Protein AF-A0A0F9DGF7-F1 (afdb_monomer_lite)

Secondary structure (DSSP, 8-state):
--S---HHHHHHHHHHH-SSSEEE---SS-EE-TTHHHHHHHHHHHTTT-TTEEEEEPEEEEEPTT--PPTT-GGGEE-S--S-EEEEHHHHHHH-SS-GGGGGS-HHHHHHHHHTT-TTT-EEEEESTT---EEEEE-TT-TTGGGGGGHHHHHHHHHHHHHH------S----

pLDDT: mean 92.06, std 10.11, range [44.84, 98.69]

Radius of gyration: 16.24 Å; chains: 1; bounding box: 55×32×40 Å

Structure (mmCIF, N/CA/C/O backbone):
data_AF-A0A0F9DGF7-F1
#
_entry.id   AF-A0A0F9DGF7-F1
#
loop_
_atom_site.group_PDB
_atom_site.id
_atom_site.type_symbol
_atom_site.label_atom_id
_atom_site.label_alt_id
_atom_site.label_comp_id
_atom_site.label_asym_id
_atom_site.label_entity_id
_atom_site.label_seq_id
_atom_site.pdbx_PDB_ins_code
_atom_site.Cartn_x
_atom_site.Cartn_y
_atom_site.Cartn_z
_atom_site.occupancy
_atom_site.B_iso_or_equiv
_atom_site.auth_seq_id
_atom_site.auth_comp_id
_atom_site.auth_asym_id
_atom_site.auth_atom_id
_atom_site.pdbx_PDB_model_num
ATOM 1 N N . SER A 1 1 ? -10.305 -13.545 -15.096 1.00 45.50 1 SER A N 1
ATOM 2 C CA . SER A 1 1 ? -10.488 -12.191 -14.482 1.00 45.50 1 SER A CA 1
ATOM 3 C C . SER A 1 1 ? -11.905 -11.524 -14.609 1.00 45.50 1 SER A C 1
ATOM 5 O O . SER A 1 1 ? -11.711 -11.715 -15.807 1.00 45.50 1 SER A O 1
ATOM 7 N N . PRO A 1 2 ? -13.082 -10.921 -14.972 1.00 44.84 2 PRO A N 1
ATOM 8 C CA . PRO A 1 2 ? -13.603 -10.206 -16.186 1.00 44.84 2 PRO A CA 1
ATOM 9 C C . PRO A 1 2 ? -13.143 -8.735 -16.314 1.00 44.84 2 PRO A C 1
ATOM 11 O O . PRO A 1 2 ? -13.609 -7.868 -15.589 1.00 44.84 2 PRO A O 1
ATOM 14 N N . TRP A 1 3 ? -12.271 -8.336 -17.245 1.00 66.62 3 TRP A N 1
ATOM 15 C CA . TRP A 1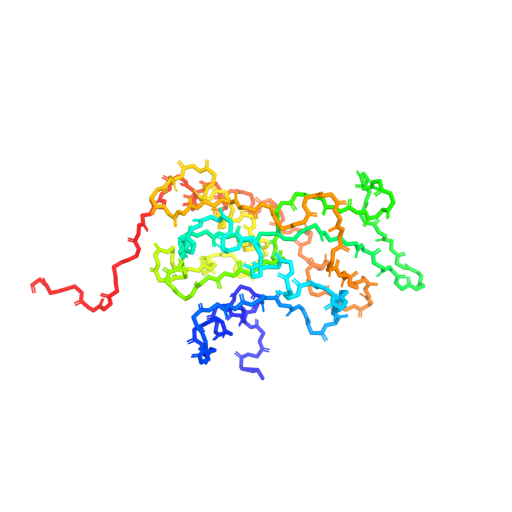 3 ? -11.106 -9.078 -17.759 1.00 66.62 3 TRP A CA 1
ATOM 16 C C . TRP A 1 3 ? -9.780 -8.368 -17.390 1.00 66.62 3 TRP A C 1
ATOM 18 O O . TRP A 1 3 ? -8.762 -9.039 -17.239 1.00 66.62 3 TRP A O 1
ATOM 28 N N . ARG A 1 4 ? -9.795 -7.040 -17.152 1.00 77.88 4 ARG A N 1
ATOM 29 C CA . ARG A 1 4 ? -8.642 -6.217 -16.715 1.00 77.88 4 ARG A CA 1
ATOM 30 C C . ARG A 1 4 ? -9.103 -4.990 -15.898 1.00 77.88 4 ARG A C 1
ATOM 32 O O . ARG A 1 4 ? -8.964 -3.860 -16.345 1.00 77.88 4 ARG A O 1
ATOM 39 N N . LEU A 1 5 ? -9.681 -5.213 -14.711 1.00 82.62 5 LEU A N 1
ATOM 40 C CA . LEU A 1 5 ? -10.266 -4.157 -13.849 1.00 82.62 5 LEU A CA 1
ATOM 41 C C . LEU A 1 5 ? -9.239 -3.178 -13.226 1.00 82.62 5 LEU A C 1
ATOM 43 O O . LEU A 1 5 ? -9.624 -2.198 -12.590 1.00 82.62 5 LEU A O 1
ATOM 47 N N . GLY A 1 6 ? -7.941 -3.435 -13.410 1.00 87.06 6 GLY A N 1
ATOM 48 C CA . GLY A 1 6 ? -6.851 -2.678 -12.797 1.00 87.06 6 GLY A CA 1
ATOM 49 C C . GLY A 1 6 ? -6.493 -3.166 -11.390 1.00 87.06 6 GLY A C 1
ATOM 50 O O . GLY A 1 6 ? -7.281 -3.832 -10.717 1.00 87.06 6 GLY A O 1
ATOM 51 N N . VAL A 1 7 ? -5.279 -2.823 -10.956 1.00 89.06 7 VAL A N 1
ATOM 52 C CA . VAL A 1 7 ? -4.702 -3.231 -9.663 1.00 89.06 7 VAL A CA 1
ATOM 53 C C . VAL A 1 7 ? -5.539 -2.755 -8.463 1.00 89.06 7 VAL A C 1
ATOM 55 O O . VAL A 1 7 ? -5.771 -3.529 -7.538 1.00 89.06 7 VAL A O 1
ATOM 58 N N . ALA A 1 8 ? -6.112 -1.548 -8.539 1.00 92.50 8 ALA A N 1
ATOM 59 C CA . ALA A 1 8 ? -7.007 -0.982 -7.524 1.00 92.50 8 ALA A CA 1
ATOM 60 C C . ALA A 1 8 ? -8.197 -1.908 -7.195 1.00 92.50 8 ALA A C 1
ATOM 62 O O . ALA A 1 8 ? -8.438 -2.265 -6.043 1.00 92.50 8 ALA A O 1
ATOM 63 N N . ALA A 1 9 ? -8.919 -2.347 -8.231 1.00 92.88 9 ALA A N 1
ATOM 64 C CA . ALA A 1 9 ? -10.076 -3.221 -8.084 1.00 92.88 9 ALA A CA 1
ATOM 65 C C . ALA A 1 9 ? -9.682 -4.641 -7.648 1.00 92.88 9 ALA A C 1
ATOM 67 O O . ALA A 1 9 ? -10.424 -5.271 -6.894 1.00 92.88 9 ALA A O 1
ATOM 68 N N . ALA A 1 10 ? -8.521 -5.136 -8.095 1.00 92.38 10 ALA A N 1
ATOM 69 C CA . ALA A 1 10 ? -8.007 -6.445 -7.701 1.00 92.38 10 ALA A CA 1
ATOM 70 C C . ALA A 1 10 ? -7.720 -6.509 -6.191 1.00 92.38 10 ALA A C 1
ATOM 72 O O . ALA A 1 10 ? -8.243 -7.399 -5.520 1.00 92.38 10 ALA A O 1
ATOM 73 N N . PHE A 1 11 ? -6.985 -5.535 -5.641 1.00 95.06 11 PHE A N 1
ATOM 74 C CA . PHE A 1 11 ? -6.725 -5.470 -4.199 1.00 95.06 11 PHE A CA 1
ATOM 75 C C . PHE A 1 11 ? -7.991 -5.191 -3.382 1.00 95.06 11 PHE A C 1
ATOM 77 O O . PHE A 1 11 ? -8.205 -5.860 -2.374 1.00 95.06 11 PHE A O 1
ATOM 84 N N . ASN A 1 12 ? -8.889 -4.306 -3.8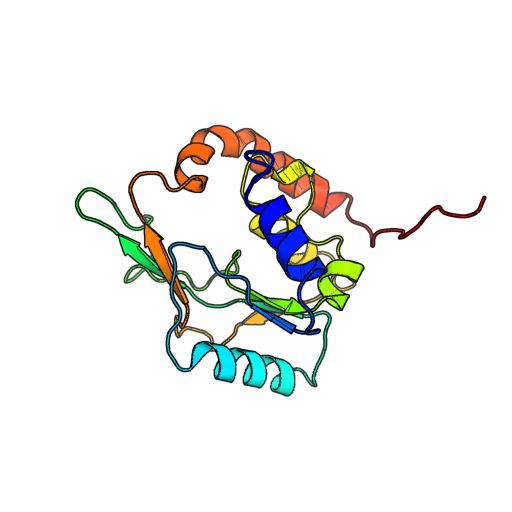36 1.00 96.56 12 ASN A N 1
ATOM 85 C CA . ASN A 1 12 ? -10.174 -4.092 -3.156 1.00 96.56 12 ASN A CA 1
ATOM 86 C C . ASN A 1 12 ? -11.007 -5.378 -3.050 1.00 96.56 12 ASN A C 1
ATOM 88 O O . ASN A 1 12 ? -11.583 -5.645 -1.997 1.00 96.56 12 ASN A O 1
ATOM 92 N N . CYS A 1 13 ? -11.049 -6.195 -4.109 1.00 95.25 13 CYS A N 1
ATOM 93 C CA . CYS A 1 13 ? -11.697 -7.505 -4.047 1.00 95.25 13 CYS A CA 1
ATOM 94 C C . CYS A 1 13 ? -10.942 -8.465 -3.116 1.00 95.25 13 CYS A C 1
ATOM 96 O O . CYS A 1 13 ? -11.584 -9.155 -2.332 1.00 95.25 13 CYS A O 1
ATOM 98 N N . GLY A 1 14 ? -9.606 -8.491 -3.163 1.00 95.50 14 GLY A N 1
ATOM 99 C CA . GLY A 1 14 ? -8.776 -9.332 -2.295 1.00 95.50 14 GLY A CA 1
ATOM 100 C C . GLY A 1 14 ? -9.004 -9.065 -0.805 1.00 95.50 14 GLY A C 1
ATOM 101 O O . GLY A 1 14 ? -9.360 -9.983 -0.070 1.00 95.50 14 GLY A O 1
ATOM 102 N N . VAL A 1 15 ? -8.892 -7.806 -0.368 1.00 97.31 15 VAL A N 1
ATOM 103 C CA . VAL A 1 15 ? -9.103 -7.409 1.037 1.00 97.31 15 VAL A CA 1
ATOM 104 C C . VAL A 1 15 ? -10.553 -7.651 1.476 1.00 97.31 15 VAL A C 1
ATOM 106 O O . VAL A 1 15 ? -10.792 -8.123 2.585 1.00 97.31 15 VAL A O 1
ATOM 109 N N . ALA A 1 16 ? -11.541 -7.402 0.609 1.00 94.81 16 ALA A N 1
ATOM 110 C CA . ALA A 1 16 ? -12.944 -7.670 0.931 1.00 94.81 16 ALA A CA 1
ATOM 111 C C . ALA A 1 16 ? -13.250 -9.173 1.099 1.00 94.81 16 ALA A C 1
ATOM 113 O O . ALA A 1 16 ? -14.013 -9.542 1.997 1.00 94.81 16 ALA A O 1
ATOM 114 N N . LEU A 1 17 ? -12.657 -10.028 0.257 1.00 96.25 17 LEU A N 1
ATOM 115 C CA . LEU A 1 17 ? -12.901 -11.476 0.216 1.00 96.25 17 LEU A CA 1
ATOM 116 C C . LEU A 1 17 ? -12.032 -12.296 1.183 1.00 96.25 17 LEU A C 1
ATOM 118 O O . LEU A 1 17 ? -12.372 -13.446 1.434 1.00 96.25 17 LEU A O 1
ATOM 122 N N . ALA A 1 18 ? -10.944 -11.745 1.727 1.00 97.50 18 ALA A N 1
ATOM 123 C CA . ALA A 1 18 ? -10.100 -12.443 2.699 1.00 97.50 18 ALA A CA 1
ATOM 1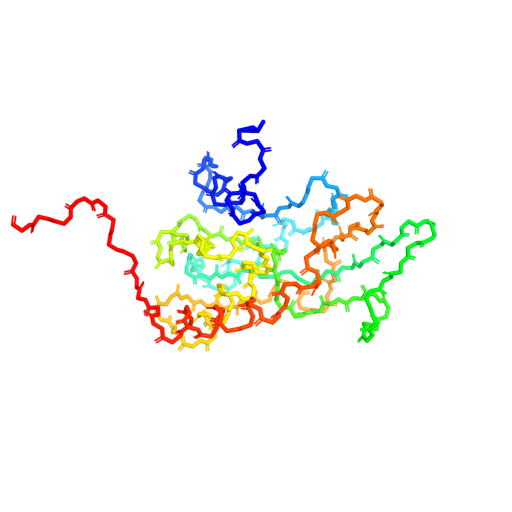24 C C . ALA A 1 18 ? -10.869 -12.792 3.988 1.00 97.50 18 ALA A C 1
ATOM 126 O O . ALA A 1 18 ? -11.600 -11.955 4.518 1.00 97.50 18 ALA A O 1
ATOM 127 N N . ASP A 1 19 ? -10.680 -13.998 4.531 1.00 97.06 19 ASP A N 1
ATOM 128 C CA . ASP A 1 19 ? -11.385 -14.451 5.745 1.00 97.06 19 ASP A CA 1
ATOM 129 C C . ASP A 1 19 ? -10.877 -13.794 7.044 1.00 97.06 19 ASP A C 1
ATOM 131 O O . ASP A 1 19 ? -11.575 -13.805 8.056 1.00 97.06 19 ASP A O 1
ATOM 135 N N . GLN A 1 20 ? -9.662 -13.237 7.030 1.00 97.38 20 GLN A N 1
ATOM 136 C CA . GLN A 1 20 ? -8.997 -12.647 8.198 1.00 97.38 20 GLN A CA 1
ATOM 137 C C . GLN A 1 20 ? -9.137 -11.119 8.220 1.00 97.38 20 GLN A C 1
ATOM 139 O O . GLN A 1 20 ? -9.198 -10.484 7.170 1.00 97.38 20 GLN A O 1
ATOM 144 N N . GLU A 1 21 ? -9.156 -10.520 9.415 1.00 97.19 21 GLU A N 1
ATOM 145 C CA . GLU A 1 21 ? -9.273 -9.060 9.572 1.00 97.19 21 GLU A CA 1
ATOM 146 C C . GLU A 1 21 ? -8.028 -8.310 9.077 1.00 97.19 21 GLU A C 1
ATOM 148 O O . GLU A 1 21 ? -8.165 -7.215 8.541 1.00 97.19 21 GLU A O 1
ATOM 153 N N . LEU A 1 22 ? -6.833 -8.894 9.227 1.00 98.38 22 LEU A N 1
ATOM 154 C CA . LEU A 1 22 ? -5.574 -8.352 8.709 1.00 98.38 22 LEU A CA 1
ATOM 155 C C . LEU A 1 22 ? -5.209 -9.024 7.382 1.00 98.38 22 LEU A C 1
ATOM 157 O O . LEU A 1 22 ? -5.229 -10.250 7.270 1.00 98.38 22 LEU A O 1
ATOM 161 N N . VAL A 1 23 ? -4.850 -8.212 6.387 1.00 98.44 23 VAL A N 1
ATOM 162 C CA . VAL A 1 23 ? -4.537 -8.649 5.023 1.00 98.44 23 VAL A CA 1
ATOM 163 C C . VAL A 1 23 ? -3.263 -7.952 4.549 1.00 98.44 23 VAL A C 1
ATOM 165 O O . VAL A 1 23 ? -3.223 -6.726 4.475 1.00 98.44 23 VAL A O 1
ATOM 168 N N . LEU A 1 24 ? -2.228 -8.718 4.199 1.00 98.44 24 LEU A N 1
ATOM 169 C CA . LEU A 1 24 ? -1.061 -8.200 3.478 1.00 98.44 24 LEU A CA 1
ATOM 170 C C . LEU A 1 24 ? -1.344 -8.222 1.972 1.00 98.44 24 LEU A C 1
ATOM 172 O O . LEU A 1 24 ? -1.671 -9.268 1.410 1.00 98.44 24 LEU A O 1
ATOM 176 N N . MET A 1 25 ? -1.225 -7.067 1.320 1.00 97.81 25 MET A N 1
ATOM 177 C CA . MET A 1 25 ? -1.313 -6.955 -0.136 1.00 97.81 25 MET A CA 1
ATOM 178 C C . MET A 1 25 ? 0.025 -7.350 -0.771 1.00 97.81 25 MET A C 1
ATOM 180 O O . MET A 1 25 ? 1.064 -6.803 -0.406 1.00 97.81 25 MET A O 1
ATOM 184 N N . VAL A 1 26 ? -0.006 -8.290 -1.723 1.00 96.94 26 VAL A N 1
ATOM 185 C CA . VAL A 1 26 ? 1.176 -8.781 -2.455 1.00 96.94 26 VAL A CA 1
ATOM 186 C C . VAL A 1 26 ? 0.864 -8.866 -3.953 1.00 96.94 26 VAL A C 1
ATOM 188 O O . VAL A 1 26 ? -0.233 -9.283 -4.338 1.00 96.94 26 VAL A O 1
ATOM 191 N N . GLY A 1 27 ? 1.813 -8.459 -4.798 1.00 93.94 27 GLY A N 1
ATOM 192 C CA . GLY A 1 27 ? 1.784 -8.659 -6.248 1.00 93.94 27 GLY A CA 1
ATOM 193 C C . GLY A 1 27 ? 1.891 -10.141 -6.625 1.00 93.94 27 GLY A C 1
ATOM 194 O O . GLY A 1 27 ? 2.398 -10.956 -5.860 1.00 93.94 27 GLY A O 1
ATOM 195 N N . ALA A 1 28 ? 1.404 -10.515 -7.810 1.00 93.12 28 ALA A N 1
ATOM 196 C CA . ALA A 1 28 ? 1.428 -11.916 -8.261 1.00 93.12 28 ALA A CA 1
ATOM 197 C C . ALA A 1 28 ? 2.820 -12.375 -8.749 1.00 93.12 28 ALA A C 1
ATOM 199 O O . ALA A 1 28 ? 3.043 -13.561 -8.987 1.00 93.12 28 ALA A O 1
ATOM 200 N N . ASP A 1 29 ? 3.719 -11.412 -8.932 1.00 93.38 29 ASP A N 1
ATOM 201 C CA . ASP A 1 29 ? 5.072 -11.496 -9.473 1.00 93.38 29 ASP A CA 1
ATOM 202 C C . ASP A 1 29 ? 6.165 -11.137 -8.441 1.00 93.38 29 ASP A C 1
ATOM 204 O O . ASP A 1 29 ? 7.350 -11.342 -8.716 1.00 93.38 29 ASP A O 1
ATOM 208 N N . ASP A 1 30 ? 5.753 -10.672 -7.257 1.00 95.75 30 ASP A N 1
ATOM 209 C CA . ASP A 1 30 ? 6.581 -10.222 -6.130 1.00 95.75 30 ASP A CA 1
ATOM 210 C C . ASP A 1 30 ? 6.851 -11.344 -5.104 1.00 95.75 30 ASP A C 1
ATOM 212 O O . ASP A 1 30 ? 6.247 -12.419 -5.154 1.00 95.75 30 ASP A O 1
ATOM 216 N N . TRP A 1 31 ? 7.736 -11.095 -4.130 1.00 97.94 31 TRP A N 1
ATOM 217 C CA . TRP A 1 31 ? 7.953 -12.002 -2.994 1.00 97.94 31 TRP A CA 1
ATOM 218 C C . TRP A 1 31 ? 8.306 -11.270 -1.692 1.00 97.94 31 TRP A C 1
ATOM 220 O O . TRP A 1 31 ? 8.664 -10.094 -1.682 1.00 97.94 31 TRP A O 1
ATOM 230 N N . LEU A 1 32 ? 8.206 -11.985 -0.572 1.00 98.56 32 LEU A N 1
ATOM 231 C CA . LEU A 1 32 ? 8.472 -11.475 0.775 1.00 98.56 32 LEU A CA 1
ATOM 232 C C . LEU A 1 32 ? 9.754 -12.092 1.343 1.00 98.56 32 LEU A C 1
ATOM 234 O O . LEU A 1 32 ? 10.090 -13.229 1.005 1.00 98.56 32 LEU A O 1
ATOM 238 N N . GLU A 1 33 ? 10.429 -11.372 2.236 1.00 98.38 33 GLU A N 1
ATOM 239 C CA . GLU A 1 33 ? 11.414 -11.977 3.142 1.00 98.38 33 GLU A CA 1
ATOM 240 C C . GLU A 1 33 ? 10.700 -12.818 4.225 1.00 98.38 33 GLU A C 1
ATOM 242 O O . GLU A 1 33 ? 9.546 -12.514 4.560 1.00 98.38 33 GLU A O 1
ATOM 247 N N . PRO A 1 34 ? 11.338 -13.861 4.795 1.00 98.25 34 PRO A N 1
ATOM 248 C CA . PRO A 1 34 ? 10.691 -14.782 5.736 1.00 98.25 34 PRO A CA 1
ATOM 249 C C . PRO A 1 34 ? 10.029 -14.102 6.945 1.00 98.25 34 PRO A C 1
ATOM 251 O O . PRO A 1 34 ? 8.930 -14.484 7.342 1.00 98.25 34 PRO A O 1
ATOM 254 N N . GLU A 1 35 ? 10.664 -13.071 7.500 1.00 98.12 35 GLU A N 1
ATOM 255 C CA . GLU A 1 35 ? 10.206 -12.328 8.678 1.00 98.12 35 GLU A CA 1
ATOM 256 C C . GLU A 1 35 ? 9.105 -11.287 8.384 1.00 98.12 35 GLU A C 1
ATOM 258 O O . GLU A 1 35 ? 8.600 -10.647 9.307 1.00 98.12 35 GLU A O 1
ATOM 263 N N . CYS A 1 36 ? 8.703 -11.092 7.120 1.00 98.50 36 CYS A N 1
ATOM 264 C CA . CYS A 1 36 ? 7.790 -10.012 6.717 1.00 98.50 36 CYS A CA 1
ATOM 265 C C . CYS A 1 36 ? 6.438 -10.040 7.456 1.00 98.50 36 CYS A C 1
ATOM 267 O O . CYS A 1 36 ? 5.946 -8.997 7.896 1.00 98.50 36 CYS A O 1
ATOM 269 N N . LEU A 1 37 ? 5.848 -11.228 7.628 1.00 98.25 37 LEU A N 1
ATOM 270 C CA . LEU A 1 37 ? 4.561 -11.387 8.317 1.00 98.25 37 LEU A CA 1
ATOM 271 C C . LEU A 1 37 ? 4.681 -11.151 9.827 1.00 98.25 37 LEU A C 1
ATOM 273 O O . LEU A 1 37 ? 3.802 -10.523 10.419 1.00 98.25 37 LEU A O 1
ATOM 277 N N . GLU A 1 38 ? 5.779 -11.607 10.434 1.00 98.50 38 GLU A N 1
ATOM 278 C CA . GLU A 1 38 ? 6.064 -11.387 11.853 1.00 98.50 38 GLU A CA 1
ATOM 279 C C . GLU A 1 38 ? 6.263 -9.892 12.119 1.00 98.50 38 GLU A C 1
ATOM 281 O O . GLU A 1 38 ? 5.592 -9.339 12.983 1.00 98.50 38 GLU A O 1
ATOM 286 N N . ALA A 1 39 ? 7.065 -9.204 11.299 1.00 98.56 39 ALA A N 1
ATOM 287 C CA . ALA A 1 39 ? 7.285 -7.761 11.391 1.00 98.56 39 ALA A CA 1
ATOM 288 C C . ALA A 1 39 ? 5.992 -6.935 11.240 1.00 98.56 39 ALA A C 1
ATOM 290 O O . ALA A 1 39 ? 5.814 -5.938 11.947 1.00 98.56 39 ALA A O 1
ATOM 291 N N . CYS A 1 40 ? 5.075 -7.345 10.354 1.00 98.56 40 CYS A N 1
ATOM 292 C CA . CYS A 1 40 ? 3.764 -6.706 10.207 1.00 98.56 40 CYS A CA 1
ATOM 293 C C . CYS A 1 40 ? 2.895 -6.876 11.465 1.00 98.56 40 CYS A C 1
ATOM 295 O O . CYS A 1 40 ? 2.293 -5.904 11.929 1.00 98.56 40 CYS A O 1
ATOM 297 N N . LEU A 1 41 ? 2.849 -8.082 12.044 1.00 98.38 41 LEU A N 1
ATOM 298 C CA . LEU A 1 41 ? 2.116 -8.350 13.286 1.00 98.38 41 LEU A CA 1
ATOM 299 C C . LEU A 1 41 ? 2.723 -7.588 14.476 1.00 98.38 41 LEU A C 1
ATOM 301 O O . LEU A 1 41 ? 1.991 -6.976 15.252 1.00 98.38 41 LEU A O 1
ATOM 305 N N . ASP A 1 42 ? 4.053 -7.551 14.562 1.00 98.44 42 ASP A N 1
ATOM 306 C CA . ASP A 1 42 ? 4.817 -6.767 15.534 1.00 98.44 42 ASP A CA 1
ATOM 307 C C . ASP A 1 42 ? 4.449 -5.276 15.458 1.00 98.44 42 ASP A C 1
ATOM 309 O O . ASP A 1 42 ? 4.271 -4.621 16.484 1.00 98.44 42 ASP A O 1
ATOM 313 N N . ALA A 1 43 ? 4.324 -4.720 14.247 1.00 98.44 43 ALA A N 1
ATOM 314 C CA . ALA A 1 43 ? 3.928 -3.328 14.041 1.00 98.44 43 ALA A CA 1
ATOM 315 C C . ALA A 1 43 ? 2.479 -3.067 14.491 1.00 98.44 43 ALA A C 1
ATOM 317 O O . ALA A 1 43 ? 2.228 -2.069 15.166 1.00 98.44 43 ALA A O 1
ATOM 318 N N . PHE A 1 44 ? 1.550 -3.978 14.189 1.00 98.56 44 PHE A N 1
ATOM 319 C CA . PHE A 1 44 ? 0.154 -3.907 14.639 1.00 98.56 44 PHE A CA 1
ATOM 320 C C . PHE A 1 44 ? 0.034 -3.947 16.170 1.00 98.56 44 PHE A C 1
ATOM 322 O O . PHE A 1 44 ? -0.613 -3.085 16.766 1.00 98.56 44 PHE A O 1
ATOM 329 N N . GLN A 1 45 ? 0.735 -4.871 16.830 1.00 98.38 45 GLN A N 1
ATOM 330 C CA . GLN A 1 45 ? 0.761 -4.960 18.294 1.00 98.38 45 GLN A CA 1
ATOM 331 C C . GLN A 1 45 ? 1.406 -3.723 18.943 1.00 98.38 45 GLN A C 1
ATOM 333 O O . GLN A 1 45 ? 0.902 -3.220 19.949 1.00 98.38 45 GLN A O 1
ATOM 338 N N . LYS A 1 46 ? 2.472 -3.166 18.349 1.00 98.12 46 LYS A N 1
ATOM 339 C CA . LYS A 1 46 ? 3.126 -1.931 18.835 1.00 98.12 46 LYS A CA 1
ATOM 340 C C . LYS A 1 46 ? 2.233 -0.690 18.742 1.00 98.12 46 LYS A C 1
ATOM 342 O O . LYS A 1 46 ? 2.419 0.225 19.539 1.00 98.12 46 LYS A O 1
ATOM 347 N N . GLN A 1 47 ? 1.253 -0.668 17.834 1.00 97.81 47 GLN A N 1
ATOM 348 C CA . GLN A 1 47 ? 0.215 0.373 17.767 1.00 97.81 47 GLN A CA 1
ATOM 349 C C . GLN A 1 47 ? -1.022 0.058 18.629 1.00 97.81 47 GLN A C 1
ATOM 351 O O . GLN A 1 47 ? -2.066 0.687 18.470 1.00 97.81 47 GLN A O 1
ATOM 356 N N . GLY A 1 48 ? -0.936 -0.913 19.547 1.00 97.88 48 GLY A N 1
ATOM 357 C CA . GLY A 1 48 ? -2.055 -1.286 20.416 1.00 97.88 48 GLY A CA 1
ATOM 358 C C . GLY A 1 48 ? -3.212 -1.945 19.664 1.00 97.88 48 GLY A C 1
ATOM 359 O O . GLY A 1 48 ? -4.362 -1.779 20.063 1.00 97.88 48 GLY A O 1
ATOM 360 N N . GLU A 1 49 ? -2.902 -2.661 18.579 1.00 97.81 49 GLU A N 1
ATOM 361 C CA . GLU A 1 49 ? -3.864 -3.352 17.713 1.00 97.81 49 GLU A CA 1
ATOM 362 C C . GLU A 1 49 ? -4.854 -2.406 16.997 1.00 97.81 49 GLU A C 1
ATOM 364 O O . GLU A 1 49 ? -5.965 -2.813 16.656 1.00 97.81 49 GLU A O 1
ATOM 369 N N . ASP A 1 50 ? -4.471 -1.143 16.731 1.00 97.62 50 ASP A N 1
ATOM 370 C CA . ASP A 1 50 ? -5.325 -0.195 15.997 1.00 97.62 50 ASP A CA 1
ATOM 371 C C . ASP A 1 50 ? -5.579 -0.681 14.551 1.00 97.62 50 ASP A C 1
ATOM 373 O O . ASP A 1 50 ? -4.651 -0.746 13.728 1.00 97.62 50 ASP A O 1
ATOM 377 N N . PRO A 1 51 ? -6.838 -1.003 14.193 1.00 97.06 51 PRO A N 1
ATOM 378 C CA . PRO A 1 51 ? -7.179 -1.447 12.853 1.00 97.06 51 PRO A CA 1
ATOM 379 C C . PRO A 1 51 ? -7.271 -0.292 11.845 1.00 97.06 51 PRO A C 1
ATOM 381 O O . PRO A 1 51 ? -7.348 -0.567 10.655 1.00 97.06 51 PRO A O 1
ATOM 384 N N . LEU A 1 52 ? -7.271 0.984 12.246 1.00 98.12 52 LEU A N 1
ATOM 385 C CA . LEU A 1 52 ? -7.312 2.126 11.316 1.00 98.12 52 LEU A CA 1
ATOM 386 C C . LEU A 1 52 ? -5.918 2.551 10.816 1.00 98.12 52 LEU A C 1
ATOM 388 O O . LEU A 1 52 ? -5.729 3.671 10.344 1.00 98.12 52 LEU A O 1
ATOM 392 N N . CYS A 1 53 ? -4.944 1.647 10.873 1.00 98.44 53 CYS A N 1
ATOM 393 C CA . CYS A 1 53 ? -3.581 1.871 10.408 1.00 98.44 53 CYS A CA 1
ATOM 394 C C . CYS A 1 53 ? -3.281 1.125 9.095 1.00 98.44 53 CYS A C 1
ATOM 396 O O . CYS A 1 53 ? -3.652 -0.035 8.908 1.00 98.44 53 CYS A O 1
ATOM 398 N N . TYR A 1 54 ? -2.587 1.812 8.188 1.00 98.56 54 TYR A N 1
ATOM 399 C CA . TYR A 1 54 ? -2.016 1.296 6.947 1.00 98.56 54 TYR A CA 1
ATOM 400 C C . TYR A 1 54 ? -0.533 1.003 7.207 1.00 98.56 54 TYR A C 1
ATOM 402 O O . TYR A 1 54 ? 0.290 1.923 7.274 1.00 98.56 54 TYR A O 1
ATOM 410 N N . TYR A 1 55 ? -0.211 -0.271 7.423 1.00 98.56 55 TYR A N 1
ATOM 411 C CA . TYR A 1 55 ? 1.110 -0.737 7.839 1.00 98.56 55 TYR A CA 1
ATOM 412 C C . TYR A 1 55 ? 1.982 -0.965 6.598 1.00 98.56 55 TYR A C 1
ATOM 414 O O . TYR A 1 55 ? 1.985 -2.053 6.022 1.00 98.56 55 TYR A O 1
ATOM 422 N N . TYR A 1 56 ? 2.667 0.085 6.139 1.00 98.44 56 TYR A N 1
ATOM 423 C CA . TYR A 1 56 ? 3.420 0.071 4.884 1.00 98.44 56 TYR A CA 1
ATOM 424 C C . TYR A 1 56 ? 4.828 -0.500 5.058 1.00 98.44 56 TYR A C 1
ATOM 426 O O . TYR A 1 56 ? 5.511 -0.243 6.049 1.00 98.44 56 TYR A O 1
ATOM 434 N N . LEU A 1 57 ? 5.276 -1.252 4.059 1.00 98.12 57 LEU A N 1
ATOM 435 C CA . LEU A 1 57 ? 6.604 -1.848 3.998 1.00 98.12 57 LEU A CA 1
ATOM 436 C C . LEU A 1 57 ? 7.543 -0.967 3.169 1.00 98.12 57 LEU A C 1
ATOM 438 O O . LEU A 1 57 ? 7.127 -0.323 2.204 1.00 98.12 57 LEU A O 1
ATOM 442 N N . SER A 1 58 ? 8.830 -0.980 3.520 1.00 96.50 58 SER A N 1
ATOM 443 C CA . SER A 1 58 ? 9.875 -0.582 2.570 1.00 96.50 58 SER A CA 1
ATOM 444 C C . SER A 1 58 ? 10.025 -1.684 1.515 1.00 96.50 58 SER A C 1
ATOM 446 O O . SER A 1 58 ? 9.953 -2.869 1.850 1.00 96.50 58 SER A O 1
ATOM 448 N N . VAL A 1 59 ? 10.237 -1.314 0.251 1.00 96.50 59 VAL A N 1
ATOM 449 C CA . VAL A 1 59 ? 10.363 -2.263 -0.870 1.00 96.50 59 VAL A CA 1
ATOM 450 C C . VAL A 1 59 ? 11.761 -2.238 -1.480 1.00 96.50 59 VAL A C 1
ATOM 452 O O . VAL A 1 59 ? 12.372 -1.176 -1.593 1.00 96.50 59 VAL A O 1
ATOM 455 N N . ARG A 1 60 ? 12.254 -3.403 -1.911 1.00 97.19 60 ARG A N 1
ATOM 456 C CA . ARG A 1 60 ? 13.484 -3.562 -2.702 1.00 97.19 60 ARG A CA 1
ATOM 457 C C . ARG A 1 60 ? 13.118 -3.974 -4.127 1.00 97.19 60 ARG A C 1
ATOM 459 O O . ARG A 1 60 ? 12.392 -4.948 -4.310 1.00 97.19 60 ARG A O 1
ATOM 466 N N . TYR A 1 61 ? 13.605 -3.254 -5.131 1.00 95.62 61 TYR A N 1
ATOM 467 C CA . TYR A 1 61 ? 13.319 -3.543 -6.538 1.00 95.62 61 TYR A CA 1
ATOM 468 C C . TYR A 1 61 ? 14.355 -4.487 -7.160 1.00 95.62 61 TYR A C 1
ATOM 470 O O . TYR A 1 61 ? 15.556 -4.244 -7.068 1.00 95.62 61 TYR A O 1
ATOM 478 N N . HIS A 1 62 ? 13.887 -5.513 -7.872 1.00 95.06 62 HIS A N 1
ATOM 479 C CA . HIS A 1 62 ? 14.716 -6.455 -8.633 1.00 95.06 62 HIS A CA 1
ATOM 480 C C . HIS A 1 62 ? 14.334 -6.408 -10.110 1.00 95.06 62 HIS A C 1
ATOM 482 O O . HIS A 1 62 ? 13.208 -6.751 -10.470 1.00 95.06 62 HIS A O 1
ATOM 488 N N . ALA A 1 63 ? 15.261 -5.989 -10.971 1.00 93.00 63 ALA A N 1
ATOM 489 C CA . ALA A 1 63 ? 15.025 -5.891 -12.409 1.00 93.00 63 ALA A CA 1
ATOM 490 C C . ALA A 1 63 ? 15.525 -7.123 -13.176 1.00 93.00 63 ALA A C 1
ATOM 492 O O . ALA A 1 63 ? 16.626 -7.616 -12.935 1.00 93.00 63 ALA A O 1
ATOM 493 N N . GLU A 1 64 ? 14.716 -7.590 -14.128 1.00 92.69 64 GLU A N 1
ATOM 494 C CA . GLU A 1 64 ? 15.130 -8.568 -15.137 1.00 92.69 64 GLU A CA 1
ATOM 495 C C . GLU A 1 64 ? 16.168 -7.987 -16.113 1.00 92.69 64 GLU A C 1
ATOM 497 O O . GLU A 1 64 ? 16.328 -6.771 -16.244 1.00 92.69 64 GLU A O 1
ATOM 502 N N . GLU A 1 65 ? 16.864 -8.862 -16.842 1.00 90.00 65 GLU A N 1
ATOM 503 C CA . GLU A 1 65 ? 17.821 -8.453 -17.872 1.00 90.00 65 GLU A CA 1
ATOM 504 C C . GLU A 1 65 ? 17.151 -7.548 -18.925 1.00 90.00 65 GLU A C 1
ATOM 506 O O . GLU A 1 65 ? 16.105 -7.875 -19.486 1.00 90.00 65 GLU A O 1
ATOM 511 N N . GLY A 1 66 ? 17.755 -6.383 -19.180 1.00 86.75 66 GLY A N 1
ATOM 512 C CA . GLY A 1 66 ? 17.205 -5.351 -20.066 1.00 86.75 66 GLY A CA 1
ATOM 513 C C . GLY A 1 66 ? 16.234 -4.363 -19.405 1.00 86.75 66 GLY A C 1
ATOM 514 O O . GLY A 1 66 ? 15.834 -3.402 -20.061 1.00 86.75 66 GLY A O 1
ATOM 515 N N . PHE A 1 67 ? 15.890 -4.543 -18.125 1.00 88.88 67 PHE A N 1
ATOM 516 C CA . PHE A 1 67 ? 15.058 -3.619 -17.347 1.00 88.88 67 PHE A CA 1
ATOM 517 C C . PHE A 1 67 ? 15.882 -2.827 -16.321 1.00 88.88 67 PHE A C 1
ATOM 519 O O . PHE A 1 67 ? 17.033 -3.145 -16.026 1.00 88.88 67 PHE A O 1
ATOM 526 N N . SER A 1 68 ? 15.296 -1.752 -15.789 1.00 87.00 68 SER A N 1
ATOM 527 C CA . SER A 1 68 ? 15.966 -0.810 -14.887 1.00 87.00 68 SER A CA 1
ATOM 528 C C . SER A 1 68 ? 15.141 -0.528 -13.635 1.00 87.00 68 SER A C 1
ATOM 530 O O . SER A 1 68 ? 13.958 -0.198 -13.730 1.00 87.00 68 SER A O 1
ATOM 532 N N . ILE A 1 69 ? 15.802 -0.565 -12.479 1.00 88.94 69 ILE A N 1
ATOM 533 C CA . ILE A 1 69 ? 15.298 -0.035 -11.204 1.00 88.94 69 ILE A CA 1
ATOM 534 C C . ILE A 1 69 ? 14.986 1.475 -11.348 1.00 88.94 69 ILE A C 1
ATOM 536 O O . ILE A 1 69 ? 15.707 2.164 -12.079 1.00 88.94 69 ILE A O 1
ATOM 540 N N . PRO A 1 70 ? 13.941 2.018 -10.684 1.00 84.88 70 PRO A N 1
ATOM 541 C CA . PRO A 1 70 ? 13.612 3.441 -10.748 1.00 84.88 70 PRO A CA 1
ATOM 542 C C . PRO A 1 70 ? 14.781 4.354 -10.351 1.00 84.88 70 PRO A C 1
ATOM 544 O O . PRO A 1 70 ? 15.463 4.131 -9.351 1.00 84.88 70 PRO A O 1
ATOM 547 N N . HIS A 1 71 ? 14.993 5.421 -11.123 1.00 83.00 71 HIS A N 1
ATOM 548 C CA . HIS A 1 71 ? 16.028 6.413 -10.829 1.00 83.00 71 HIS A CA 1
ATOM 549 C C . HIS A 1 71 ? 15.756 7.148 -9.508 1.00 83.00 71 HIS A C 1
ATOM 551 O O . HIS A 1 71 ? 14.623 7.536 -9.229 1.00 83.00 71 HIS A O 1
ATOM 557 N N . GLY A 1 72 ? 16.819 7.410 -8.743 1.00 82.94 72 GLY A N 1
ATOM 558 C CA . GLY A 1 72 ? 16.746 8.137 -7.470 1.00 82.94 72 GLY A CA 1
ATOM 559 C C . GLY A 1 72 ? 16.527 7.261 -6.233 1.00 82.94 72 GLY A C 1
ATOM 560 O O . GLY A 1 72 ? 16.415 7.810 -5.143 1.00 82.94 72 GLY A O 1
ATOM 561 N N . LEU A 1 73 ? 16.494 5.932 -6.384 1.00 84.31 73 LEU A N 1
ATOM 562 C CA . LEU A 1 73 ? 16.509 4.986 -5.267 1.00 84.31 73 LEU A CA 1
ATOM 563 C C . LEU A 1 73 ? 17.948 4.551 -4.956 1.00 84.31 73 LEU A C 1
ATOM 565 O O . LEU A 1 73 ? 18.643 4.034 -5.832 1.00 84.31 73 LEU A O 1
ATOM 569 N N . GLU A 1 74 ? 18.381 4.743 -3.712 1.00 79.00 74 GLU A N 1
ATOM 570 C CA . GLU A 1 74 ? 19.642 4.201 -3.189 1.00 79.00 74 GLU A CA 1
ATOM 571 C C . GLU A 1 74 ? 19.501 2.680 -3.016 1.00 79.00 74 GLU A C 1
ATOM 573 O O . GLU A 1 74 ? 18.472 2.206 -2.533 1.00 79.00 74 GLU A O 1
ATOM 578 N N . ASP A 1 75 ? 20.472 1.911 -3.520 1.00 84.94 75 ASP A N 1
ATOM 579 C CA . ASP A 1 75 ? 20.478 0.436 -3.583 1.00 84.94 75 ASP A CA 1
ATOM 580 C C . ASP A 1 75 ? 19.177 -0.226 -4.100 1.00 84.94 75 ASP A C 1
ATOM 582 O O . ASP A 1 75 ? 18.896 -1.397 -3.841 1.00 84.94 75 ASP A O 1
ATOM 586 N N . GLY A 1 76 ? 18.370 0.518 -4.866 1.00 91.38 76 GLY A N 1
ATOM 587 C CA . GLY A 1 76 ? 17.064 0.068 -5.350 1.00 91.38 76 GLY A CA 1
ATOM 588 C C . GLY A 1 76 ? 15.997 -0.090 -4.264 1.00 91.38 76 GLY A C 1
ATOM 589 O O . GLY A 1 76 ? 15.034 -0.830 -4.469 1.00 91.38 76 GLY A O 1
ATOM 590 N N . VAL A 1 77 ? 16.144 0.593 -3.127 1.00 95.06 77 VAL A N 1
ATOM 591 C CA . VAL A 1 77 ? 15.192 0.570 -2.011 1.00 95.06 77 VAL A CA 1
ATOM 592 C C . VAL A 1 77 ? 14.301 1.814 -2.026 1.00 95.06 77 VAL A C 1
ATOM 594 O O . VAL A 1 77 ? 14.779 2.940 -2.146 1.00 95.06 77 VAL A O 1
ATOM 597 N N . GLN A 1 78 ? 12.992 1.623 -1.850 1.00 93.88 78 GLN A N 1
ATOM 598 C CA . GLN A 1 78 ? 12.037 2.694 -1.559 1.00 93.88 78 GLN A CA 1
ATOM 599 C C . GLN A 1 78 ? 11.467 2.509 -0.148 1.00 93.88 78 GLN A C 1
ATOM 601 O O . GLN A 1 78 ? 10.823 1.506 0.147 1.00 93.88 78 GLN A O 1
ATOM 606 N N . THR A 1 79 ? 11.648 3.521 0.701 1.00 94.69 79 THR A N 1
ATOM 607 C CA . THR A 1 79 ? 11.118 3.576 2.077 1.00 94.69 79 THR A CA 1
ATOM 608 C C . THR A 1 79 ? 9.796 4.346 2.198 1.00 94.69 79 THR A C 1
ATOM 610 O O . THR A 1 79 ? 9.155 4.320 3.247 1.00 94.69 79 THR A O 1
ATOM 613 N N . LEU A 1 80 ? 9.372 5.042 1.136 1.00 94.56 80 LEU A N 1
ATOM 614 C CA . LEU A 1 80 ? 8.110 5.785 1.101 1.00 94.56 80 LEU A CA 1
ATOM 615 C C . LEU A 1 80 ? 6.898 4.844 0.922 1.00 94.56 80 LEU A C 1
ATOM 617 O O . LEU A 1 80 ? 6.998 3.892 0.138 1.00 94.56 80 LEU A O 1
ATOM 621 N N . PRO A 1 81 ? 5.745 5.134 1.566 1.00 96.19 81 PRO A N 1
ATOM 622 C CA . PRO A 1 81 ? 4.535 4.315 1.472 1.00 96.19 81 PRO A CA 1
ATOM 623 C C . PRO A 1 81 ? 4.091 4.022 0.030 1.00 96.19 81 PRO A C 1
ATOM 625 O O . PRO A 1 81 ? 4.125 4.900 -0.833 1.00 96.19 81 PRO A O 1
ATOM 628 N N . CYS A 1 82 ? 3.622 2.796 -0.217 1.00 94.44 82 CYS A N 1
ATOM 629 C CA . CYS A 1 82 ? 3.081 2.340 -1.504 1.00 94.44 82 CYS A CA 1
ATOM 630 C C . CYS A 1 82 ? 2.083 1.176 -1.313 1.00 94.44 82 CYS A C 1
ATOM 632 O O . CYS A 1 82 ? 1.679 0.890 -0.184 1.00 94.44 82 CYS A O 1
ATOM 634 N N . ASN A 1 83 ? 1.680 0.500 -2.398 1.00 94.25 83 ASN A N 1
ATOM 635 C CA . ASN A 1 83 ? 0.819 -0.700 -2.373 1.00 94.25 83 ASN A CA 1
ATOM 636 C C . ASN A 1 83 ? 1.340 -1.856 -1.485 1.00 94.25 83 ASN A C 1
ATOM 638 O O . ASN A 1 83 ? 0.538 -2.693 -1.081 1.00 94.25 83 ASN A O 1
ATOM 642 N N . ALA A 1 84 ? 2.642 -1.935 -1.182 1.00 96.94 84 ALA A N 1
ATOM 643 C CA . ALA A 1 84 ? 3.190 -2.955 -0.286 1.00 96.94 84 ALA A CA 1
ATOM 644 C C . ALA A 1 84 ? 2.840 -2.625 1.177 1.00 96.94 84 ALA A C 1
ATOM 646 O O . ALA A 1 84 ? 3.550 -1.870 1.845 1.00 96.94 84 ALA A O 1
ATOM 647 N N . ALA A 1 85 ? 1.716 -3.151 1.666 1.00 98.31 85 ALA A N 1
ATOM 648 C CA . ALA A 1 85 ? 1.226 -2.868 3.012 1.00 98.31 85 ALA A CA 1
ATOM 649 C C . ALA A 1 85 ? 0.319 -3.967 3.577 1.00 98.31 85 ALA A C 1
ATOM 651 O O . ALA A 1 85 ? -0.483 -4.566 2.852 1.00 98.31 85 ALA A O 1
ATOM 652 N N . MET A 1 86 ? 0.391 -4.163 4.896 1.00 98.69 86 MET A N 1
ATOM 653 C CA . MET A 1 86 ? -0.661 -4.832 5.656 1.00 98.69 86 MET A CA 1
ATOM 654 C C . MET A 1 86 ? -1.743 -3.821 6.044 1.00 98.69 86 MET A C 1
ATOM 656 O O . MET A 1 86 ? -1.466 -2.708 6.494 1.00 98.69 86 MET A O 1
ATOM 660 N N . VAL A 1 87 ? -2.998 -4.212 5.858 1.00 98.62 87 VAL A N 1
ATOM 661 C CA . VAL A 1 87 ? -4.179 -3.368 6.056 1.00 98.62 87 VAL A CA 1
ATOM 662 C C . VAL A 1 87 ? -5.270 -4.172 6.753 1.00 98.62 87 VAL A C 1
ATOM 664 O O . VAL A 1 87 ? -5.310 -5.397 6.624 1.00 98.62 87 VAL A O 1
ATOM 667 N N . SER A 1 88 ? -6.165 -3.508 7.487 1.00 98.38 88 SER A N 1
ATOM 668 C CA . SER A 1 88 ? -7.344 -4.181 8.044 1.00 98.38 88 SER A CA 1
ATOM 669 C C . SER A 1 88 ? -8.572 -4.043 7.140 1.00 98.38 88 SER A C 1
ATOM 671 O O . SER A 1 88 ? -8.718 -3.064 6.393 1.00 98.38 88 SER A O 1
ATOM 673 N N . LYS A 1 89 ? -9.516 -4.981 7.251 1.00 97.94 89 LYS A N 1
ATOM 674 C CA . LYS A 1 89 ? -10.820 -4.878 6.579 1.00 97.94 89 LYS A CA 1
ATOM 675 C C . LYS A 1 89 ? -11.625 -3.690 7.111 1.00 97.94 89 LYS A C 1
ATOM 677 O O . LYS A 1 89 ? -12.325 -3.035 6.336 1.00 97.94 89 LYS A O 1
ATOM 682 N N . LYS A 1 90 ? -11.476 -3.338 8.391 1.00 97.56 90 LYS A N 1
ATOM 683 C CA . LYS A 1 90 ? -12.055 -2.135 9.005 1.00 97.56 90 LYS A CA 1
ATOM 684 C C . LYS A 1 90 ? -11.452 -0.831 8.464 1.00 97.56 90 LYS A C 1
ATOM 686 O O . LYS A 1 90 ? -12.207 0.120 8.283 1.00 97.56 90 LYS A O 1
ATOM 691 N N . LEU A 1 91 ? -10.159 -0.773 8.125 1.00 98.31 91 LEU A N 1
ATOM 692 C CA . LEU A 1 91 ? -9.569 0.366 7.404 1.00 98.31 91 LEU A CA 1
ATOM 693 C C . LEU A 1 91 ? -10.172 0.479 6.001 1.00 98.31 91 LEU A C 1
ATOM 695 O O . LEU A 1 91 ? -10.558 1.571 5.583 1.00 98.31 91 LEU A O 1
ATOM 699 N N . TRP A 1 92 ? -10.305 -0.642 5.286 1.00 97.69 92 TRP A N 1
ATOM 700 C CA . TRP A 1 92 ? -10.950 -0.670 3.968 1.00 97.69 92 TRP A CA 1
ATOM 701 C C . TRP A 1 92 ? -12.405 -0.188 4.038 1.00 97.69 92 TRP A C 1
ATOM 703 O O . TRP A 1 92 ? -12.829 0.627 3.220 1.00 97.69 92 TRP A O 1
ATOM 713 N N . ALA A 1 93 ? -13.151 -0.599 5.066 1.00 96.56 93 ALA A N 1
ATOM 714 C CA . ALA A 1 93 ? -14.500 -0.105 5.322 1.00 96.56 93 ALA A CA 1
ATOM 715 C C . ALA A 1 93 ? -14.532 1.386 5.719 1.00 96.56 93 ALA A C 1
ATOM 717 O O . ALA A 1 93 ? -15.454 2.096 5.330 1.00 96.56 93 ALA A O 1
ATOM 718 N N . ASN A 1 94 ? -13.543 1.889 6.461 1.00 97.38 94 ASN A N 1
ATOM 719 C CA . ASN A 1 94 ? -13.486 3.296 6.872 1.00 97.38 94 ASN A CA 1
ATOM 720 C C . ASN A 1 94 ? -13.095 4.250 5.728 1.00 97.38 94 ASN A C 1
ATOM 722 O O . ASN A 1 94 ? -13.524 5.400 5.698 1.00 97.38 94 ASN A O 1
ATOM 726 N N . THR A 1 95 ? -12.292 3.776 4.774 1.00 97.62 95 THR A N 1
ATOM 727 C CA . THR A 1 95 ? -11.734 4.588 3.676 1.00 97.62 95 THR A CA 1
ATOM 728 C C . THR A 1 95 ? -12.488 4.444 2.356 1.00 97.62 95 THR A C 1
ATOM 730 O O . THR A 1 95 ? -12.524 5.395 1.576 1.00 97.62 95 THR A O 1
ATOM 733 N N . GLY A 1 96 ? -13.091 3.275 2.112 1.00 96.06 96 GLY A N 1
ATOM 734 C CA . GLY A 1 96 ? -13.557 2.825 0.796 1.00 96.06 96 GLY A CA 1
ATOM 735 C C . GLY A 1 96 ? -12.533 1.959 0.046 1.00 96.06 96 GLY A C 1
ATOM 736 O O . GLY A 1 96 ? -12.823 1.508 -1.062 1.00 96.06 96 GLY A O 1
ATOM 737 N N . GLY A 1 97 ? -11.354 1.716 0.632 1.00 96.81 97 GLY A N 1
ATOM 738 C CA . GLY A 1 97 ? -10.217 1.097 -0.044 1.00 96.81 97 GLY A CA 1
ATOM 739 C C . GLY A 1 97 ? -9.620 2.023 -1.105 1.00 96.81 97 GLY A C 1
ATOM 740 O O . GLY A 1 97 ? -9.631 3.247 -0.967 1.00 96.81 97 GLY A O 1
ATOM 741 N N . PHE A 1 98 ? -9.106 1.451 -2.192 1.00 97.19 98 PHE A N 1
ATOM 742 C CA . PHE A 1 98 ? -8.593 2.229 -3.318 1.00 97.19 98 PHE A CA 1
ATOM 743 C C . PHE A 1 98 ? -9.736 2.867 -4.138 1.00 97.19 98 PHE A C 1
ATOM 745 O O . PHE A 1 98 ? -10.600 2.126 -4.618 1.00 97.19 98 PHE A O 1
ATOM 752 N N . PRO A 1 99 ? -9.766 4.201 -4.353 1.00 94.94 99 PRO A N 1
ATOM 753 C CA . PRO A 1 99 ? -10.883 4.859 -5.040 1.00 94.94 99 PRO A CA 1
ATOM 754 C C . PRO A 1 99 ? -11.050 4.401 -6.505 1.00 94.94 99 PRO A C 1
ATOM 756 O O . PRO A 1 99 ? -10.045 4.336 -7.221 1.00 94.94 99 PRO A O 1
ATOM 759 N N . PRO A 1 100 ? -12.272 4.113 -7.002 1.00 92.25 100 PRO A N 1
ATOM 760 C CA . PRO A 1 100 ? -12.500 3.605 -8.364 1.00 92.25 100 PRO A CA 1
ATOM 761 C C . PRO A 1 100 ? -11.917 4.471 -9.494 1.00 92.25 100 PRO A C 1
ATOM 763 O O . PRO A 1 100 ? -11.515 3.962 -10.537 1.00 92.25 100 PRO A O 1
ATOM 766 N N . GLU A 1 101 ? -11.811 5.781 -9.284 1.00 93.12 101 GLU A N 1
ATOM 767 C CA . GLU A 1 101 ? -11.231 6.749 -10.220 1.00 93.12 101 GLU A CA 1
ATOM 768 C C . GLU A 1 101 ? -9.741 6.474 -10.515 1.00 93.12 101 GLU A C 1
ATOM 770 O O . GLU A 1 101 ? -9.210 6.914 -11.538 1.00 93.12 101 GLU A O 1
ATOM 775 N N . THR A 1 102 ? -9.066 5.708 -9.649 1.00 91.56 102 THR A N 1
ATOM 776 C CA . THR A 1 102 ? -7.652 5.314 -9.775 1.00 91.56 102 THR A CA 1
ATOM 777 C C . THR A 1 102 ? -7.423 4.063 -10.635 1.00 91.56 102 THR A C 1
ATOM 779 O O . THR A 1 102 ? -6.285 3.624 -10.794 1.00 91.56 102 THR A O 1
ATOM 782 N N . SER A 1 103 ? -8.459 3.511 -11.287 1.00 86.19 103 SER A N 1
ATOM 783 C CA . SER A 1 103 ? -8.322 2.419 -12.276 1.00 86.19 103 SER A CA 1
ATOM 784 C C . SER A 1 103 ? -7.370 2.734 -13.452 1.00 86.19 103 SER A C 1
ATOM 786 O O . SER A 1 103 ? -6.959 1.828 -14.187 1.00 86.19 103 SER A O 1
ATOM 788 N N . SER A 1 104 ? -6.996 4.003 -13.642 1.00 83.06 104 SER A N 1
ATOM 789 C CA . SER A 1 104 ? -5.964 4.451 -14.586 1.00 83.06 104 SER A CA 1
ATOM 790 C C . SER A 1 104 ? -4.526 4.226 -14.082 1.00 83.06 104 SER A C 1
ATOM 792 O O . SER A 1 104 ? -3.668 3.886 -14.901 1.00 83.06 104 SER A O 1
ATOM 794 N N . GLY A 1 105 ? -4.270 4.343 -12.771 1.00 88.31 105 GLY A N 1
ATOM 795 C CA . GLY A 1 105 ? -2.970 4.131 -12.122 1.00 88.31 105 GLY A CA 1
ATOM 796 C C . GLY A 1 105 ? -2.849 4.776 -10.725 1.00 88.31 105 GLY A C 1
ATOM 797 O O . GLY A 1 105 ? -3.671 5.604 -10.344 1.00 88.31 105 GLY A O 1
ATOM 798 N N . ALA A 1 106 ? -1.796 4.392 -9.990 1.00 90.12 106 ALA A N 1
ATOM 799 C CA . ALA A 1 106 ? -1.406 4.885 -8.652 1.00 90.12 106 ALA A CA 1
ATOM 800 C C . ALA A 1 106 ? -2.534 4.957 -7.581 1.00 90.12 106 ALA A C 1
ATOM 802 O O . ALA A 1 106 ? -2.776 6.023 -7.004 1.00 90.12 106 ALA A O 1
ATOM 803 N N . PRO A 1 107 ? -3.235 3.838 -7.299 1.00 94.19 107 PRO A N 1
ATOM 804 C CA . PRO A 1 107 ? -4.301 3.790 -6.291 1.00 94.19 107 PRO A CA 1
ATOM 805 C C . PRO A 1 107 ? -3.816 4.033 -4.858 1.00 94.19 107 PRO A C 1
ATOM 807 O O . PRO A 1 107 ? -4.466 4.736 -4.083 1.00 94.19 107 PRO A O 1
ATOM 810 N N . ASP A 1 108 ? -2.646 3.490 -4.535 1.00 94.94 108 ASP A N 1
ATOM 811 C CA . ASP A 1 108 ? -1.907 3.724 -3.303 1.00 94.94 108 ASP A CA 1
ATOM 812 C C . ASP A 1 108 ? -1.634 5.210 -3.105 1.00 94.94 108 ASP A C 1
ATOM 814 O O . ASP A 1 108 ? -1.999 5.757 -2.070 1.00 94.94 108 ASP A O 1
ATOM 818 N N . ALA A 1 109 ? -1.100 5.902 -4.114 1.00 95.12 109 ALA A N 1
ATOM 819 C CA . ALA A 1 109 ? -0.824 7.333 -4.015 1.00 95.12 109 ALA A CA 1
ATOM 820 C C . ALA A 1 109 ? -2.076 8.178 -3.698 1.00 95.12 109 ALA A C 1
ATOM 822 O O . ALA A 1 109 ? -1.943 9.246 -3.102 1.00 95.12 109 ALA A O 1
ATOM 823 N N . ALA A 1 110 ? -3.284 7.727 -4.063 1.00 96.94 110 ALA A N 1
ATOM 824 C CA . ALA A 1 110 ? -4.534 8.379 -3.667 1.00 96.94 110 ALA A CA 1
ATOM 825 C C . ALA A 1 110 ? -4.933 8.063 -2.222 1.00 96.94 110 ALA A C 1
ATOM 827 O O . ALA A 1 110 ? -5.206 8.992 -1.464 1.00 96.94 110 ALA A O 1
ATOM 828 N N . LEU A 1 111 ? -4.922 6.788 -1.822 1.00 98.00 111 LEU A N 1
ATOM 829 C CA . LEU A 1 111 ? -5.276 6.389 -0.457 1.00 98.00 111 LEU A CA 1
ATOM 830 C C . LEU A 1 111 ? -4.279 6.938 0.577 1.00 98.00 111 LEU A C 1
ATOM 832 O O . LEU A 1 111 ? -4.688 7.502 1.586 1.00 98.00 111 LEU A O 1
ATOM 836 N N . ILE A 1 112 ? -2.978 6.875 0.292 1.00 98.19 112 ILE A N 1
ATOM 837 C CA . ILE A 1 112 ? -1.910 7.458 1.117 1.00 98.19 112 ILE A CA 1
ATOM 838 C C . ILE A 1 112 ? -2.101 8.975 1.241 1.00 98.19 112 ILE A C 1
ATOM 840 O O . ILE A 1 112 ? -2.057 9.506 2.345 1.00 98.19 112 ILE A O 1
ATOM 844 N N . SER A 1 113 ? -2.385 9.677 0.138 1.00 98.12 113 SER A N 1
ATOM 845 C CA . SER A 1 113 ? -2.635 11.127 0.151 1.00 98.12 113 SER A CA 1
ATOM 846 C C . SER A 1 113 ? -3.876 11.504 0.978 1.00 98.12 113 SER A C 1
ATOM 848 O O . SER A 1 113 ? -3.861 12.523 1.665 1.00 98.12 113 SER A O 1
ATOM 850 N N . ILE A 1 114 ? -4.915 10.659 0.994 1.00 98.50 114 ILE A N 1
ATOM 851 C CA . ILE A 1 114 ? -6.067 10.792 1.901 1.00 98.50 114 ILE A CA 1
ATOM 852 C C . ILE A 1 114 ? -5.631 10.612 3.366 1.00 98.50 114 ILE A C 1
ATOM 854 O O . ILE A 1 114 ? -5.902 11.490 4.183 1.00 98.50 114 ILE A O 1
ATOM 858 N N . LEU A 1 115 ? -4.910 9.532 3.690 1.00 98.44 115 LEU A N 1
ATOM 859 C CA . LEU A 1 115 ? -4.436 9.217 5.049 1.00 98.44 115 LEU A CA 1
ATOM 860 C C . LEU A 1 115 ? -3.448 10.261 5.608 1.00 98.44 115 LEU A C 1
ATOM 862 O O . LEU A 1 115 ? -3.393 10.478 6.815 1.00 98.44 115 LEU A O 1
ATOM 866 N N . MET A 1 116 ? -2.689 10.948 4.748 1.00 98.00 116 MET A N 1
ATOM 867 C CA . MET A 1 116 ? -1.806 12.057 5.143 1.00 98.00 116 MET A CA 1
ATOM 868 C C . MET A 1 116 ? -2.560 13.336 5.547 1.00 98.00 116 MET A C 1
ATOM 870 O O . MET A 1 116 ? -1.978 14.191 6.216 1.00 98.00 116 MET A O 1
ATOM 874 N N . VAL A 1 117 ? -3.818 13.500 5.122 1.00 98.12 117 VAL A N 1
ATOM 875 C CA . VAL A 1 117 ? -4.603 14.737 5.305 1.00 98.12 117 VAL A CA 1
ATOM 876 C C . VAL A 1 117 ? -5.746 14.552 6.308 1.00 98.12 117 VAL A C 1
ATOM 878 O O . VAL A 1 117 ? -5.967 15.432 7.141 1.00 98.12 117 VAL A O 1
ATOM 881 N N . HIS A 1 118 ? -6.441 13.414 6.263 1.00 97.88 118 HIS A N 1
ATOM 882 C CA . HIS A 1 118 ? -7.634 13.123 7.065 1.00 97.88 118 HIS A CA 1
ATOM 883 C C . HIS A 1 118 ? -7.309 12.083 8.138 1.00 97.88 118 HIS A C 1
ATOM 885 O O . HIS A 1 118 ? -7.268 10.884 7.866 1.00 97.88 118 HIS A O 1
ATOM 891 N N . LYS A 1 119 ? -7.086 12.531 9.377 1.00 96.12 119 LYS A N 1
ATOM 892 C CA . LYS A 1 119 ? -6.723 11.647 10.505 1.00 96.12 119 LYS A CA 1
ATOM 893 C C . LYS A 1 119 ? -7.835 10.663 10.875 1.00 96.12 119 LYS A C 1
ATOM 895 O O . LYS A 1 119 ? -7.572 9.624 11.468 1.00 96.12 119 LYS A O 1
ATOM 900 N N . GLU A 1 120 ? -9.073 10.994 10.534 1.00 97.00 120 GLU A N 1
ATOM 901 C CA . GLU A 1 120 ? -10.247 10.142 10.679 1.00 97.00 120 GLU A CA 1
ATOM 902 C C . GLU A 1 120 ? -10.350 9.051 9.598 1.00 97.00 120 GLU A C 1
ATOM 904 O O . GLU A 1 120 ? -11.116 8.106 9.774 1.00 97.00 120 GLU A O 1
ATOM 909 N N . ALA A 1 121 ? -9.590 9.148 8.498 1.00 97.94 12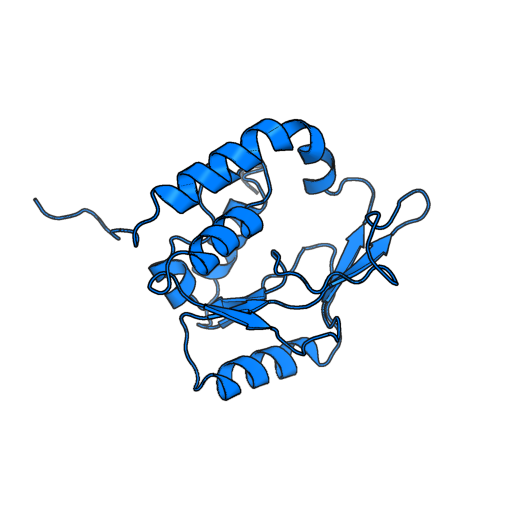1 ALA A N 1
ATOM 910 C CA . ALA A 1 121 ? -9.492 8.087 7.494 1.00 97.94 121 ALA A CA 1
ATOM 911 C C . ALA A 1 121 ? -8.605 6.932 7.992 1.00 97.94 121 ALA A C 1
ATOM 913 O O . ALA A 1 121 ? -8.913 5.765 7.737 1.00 97.94 121 ALA A O 1
ATOM 914 N N . GLY A 1 122 ? -7.539 7.263 8.725 1.00 98.00 122 GLY A N 1
ATOM 915 C CA . GLY A 1 122 ? -6.591 6.324 9.317 1.00 98.00 122 GLY A CA 1
ATOM 916 C C . GLY A 1 122 ? -5.202 6.939 9.511 1.00 98.00 122 GLY A C 1
ATOM 917 O O . GLY A 1 122 ? -5.029 8.153 9.408 1.00 98.00 122 GLY A O 1
ATOM 918 N N . GLN A 1 123 ? -4.204 6.095 9.775 1.00 98.06 123 GLN A N 1
ATOM 919 C CA . GLN A 1 123 ? -2.802 6.494 9.968 1.00 98.06 123 GLN A CA 1
ATOM 920 C C . GLN A 1 123 ? -1.849 5.660 9.096 1.00 98.06 123 GLN A C 1
ATOM 922 O O . GLN A 1 123 ? -2.155 4.524 8.743 1.00 98.06 123 GLN A O 1
ATOM 927 N N . LEU A 1 124 ? -0.683 6.215 8.756 1.00 98.44 124 LEU A N 1
ATOM 928 C CA . LEU A 1 124 ? 0.390 5.526 8.027 1.00 98.44 124 LEU A CA 1
ATOM 929 C C . LEU A 1 124 ? 1.464 5.079 9.023 1.00 98.44 124 LEU A C 1
ATOM 931 O O . LEU A 1 124 ? 2.037 5.926 9.707 1.00 98.44 124 LEU A O 1
ATOM 935 N N . ILE A 1 125 ? 1.748 3.777 9.091 1.00 98.25 125 ILE A N 1
ATOM 936 C CA . ILE A 1 125 ? 2.700 3.192 10.047 1.00 98.25 125 ILE A CA 1
ATOM 937 C C . ILE A 1 125 ? 3.797 2.433 9.283 1.00 98.25 125 ILE A C 1
ATOM 939 O O . ILE A 1 125 ? 3.455 1.505 8.548 1.00 98.25 125 ILE A O 1
ATOM 943 N N . PRO A 1 126 ? 5.093 2.768 9.438 1.00 98.00 126 PRO A N 1
ATOM 944 C CA . PRO A 1 126 ? 6.169 1.993 8.831 1.00 98.00 126 PRO A CA 1
ATOM 945 C C . PRO A 1 126 ? 6.325 0.633 9.521 1.00 98.00 126 PRO A C 1
ATOM 947 O O . PRO A 1 126 ? 6.454 0.545 10.744 1.00 98.00 126 PRO A O 1
ATOM 950 N N . VAL A 1 127 ? 6.377 -0.434 8.729 1.00 98.25 127 VAL A N 1
ATOM 951 C CA . VAL A 1 127 ? 6.813 -1.764 9.167 1.00 98.25 127 VAL A CA 1
ATOM 952 C C . VAL A 1 127 ? 8.318 -1.880 8.953 1.00 98.25 127 VAL A C 1
ATOM 954 O O . VAL A 1 127 ? 8.802 -1.612 7.855 1.00 98.25 127 VAL A O 1
ATOM 957 N N . ALA A 1 128 ? 9.039 -2.294 10.002 1.00 95.00 128 ALA A N 1
ATOM 958 C CA . ALA A 1 128 ? 10.490 -2.508 9.997 1.00 95.00 128 ALA A CA 1
ATOM 959 C C . ALA A 1 128 ? 11.270 -1.355 9.325 1.00 95.00 128 ALA A C 1
ATOM 961 O O . ALA A 1 128 ? 12.015 -1.576 8.376 1.00 95.00 128 ALA A O 1
ATOM 962 N N . GLU A 1 129 ? 11.052 -0.118 9.788 1.00 90.62 129 GLU A N 1
ATOM 963 C CA . GLU A 1 129 ? 11.525 1.119 9.146 1.00 90.62 129 GLU A CA 1
ATOM 964 C C . GLU A 1 129 ? 12.982 1.044 8.641 1.00 90.62 129 GLU A C 1
ATOM 966 O O . GLU A 1 129 ? 13.917 0.817 9.408 1.00 90.62 129 GLU A O 1
ATOM 971 N N . GLY A 1 130 ? 13.166 1.221 7.327 1.00 84.19 130 GLY A N 1
ATOM 972 C CA . GLY A 1 130 ? 14.468 1.147 6.654 1.00 84.19 130 GLY A CA 1
ATOM 973 C C . GLY A 1 130 ? 14.924 -0.258 6.233 1.00 84.19 130 GLY A C 1
ATOM 974 O O . GLY A 1 130 ? 15.833 -0.356 5.413 1.00 84.19 130 GLY A O 1
ATOM 975 N N . ASN A 1 131 ? 14.293 -1.336 6.712 1.00 94.62 131 ASN A N 1
ATOM 976 C CA . ASN A 1 131 ? 14.570 -2.710 6.283 1.00 94.62 131 ASN A CA 1
ATOM 977 C C . ASN A 1 131 ? 13.513 -3.192 5.263 1.00 94.62 131 ASN A C 1
ATOM 979 O O . ASN A 1 131 ? 12.362 -3.430 5.639 1.00 94.62 131 ASN A O 1
ATOM 983 N N . PRO A 1 132 ? 13.849 -3.342 3.967 1.00 95.88 132 PRO A N 1
ATOM 984 C CA . PRO A 1 132 ? 12.882 -3.763 2.962 1.00 95.88 132 PRO A CA 1
ATOM 985 C C . PRO A 1 132 ? 12.624 -5.274 3.011 1.00 95.88 132 PRO A C 1
ATOM 987 O O . PRO A 1 132 ? 13.383 -6.071 2.460 1.00 95.88 132 PRO A O 1
ATOM 990 N N . LEU A 1 133 ? 11.510 -5.645 3.648 1.00 97.81 133 LEU A N 1
ATOM 991 C CA . LEU A 1 133 ? 11.026 -7.028 3.780 1.00 97.81 133 LEU A CA 1
ATOM 992 C C . LEU A 1 133 ? 10.123 -7.484 2.617 1.00 97.81 133 LEU A C 1
ATOM 994 O O . LEU A 1 133 ? 9.620 -8.607 2.617 1.00 97.81 133 LEU A O 1
ATOM 998 N N . TYR A 1 134 ? 9.897 -6.608 1.638 1.00 98.38 134 TYR A N 1
ATOM 999 C CA . TYR A 1 134 ? 9.090 -6.857 0.447 1.00 98.38 134 TYR A CA 1
ATOM 1000 C C . TYR A 1 134 ? 9.954 -6.627 -0.798 1.00 98.38 134 TYR A C 1
ATOM 1002 O O . TYR A 1 134 ? 10.599 -5.585 -0.935 1.00 98.38 134 TYR A O 1
ATOM 1010 N N . ASN A 1 135 ? 9.949 -7.578 -1.729 1.00 97.56 135 ASN A N 1
ATOM 1011 C CA . ASN A 1 135 ? 10.729 -7.533 -2.959 1.00 97.56 135 ASN A CA 1
ATOM 1012 C C . ASN A 1 135 ? 9.804 -7.378 -4.172 1.00 97.56 135 ASN A C 1
ATOM 1014 O O . ASN A 1 135 ? 8.997 -8.262 -4.456 1.00 97.56 135 ASN A O 1
ATOM 1018 N N . VAL A 1 136 ? 9.942 -6.256 -4.884 1.00 95.81 136 VAL A N 1
ATOM 1019 C CA . VAL A 1 136 ? 9.169 -5.949 -6.094 1.00 95.81 136 VAL A CA 1
ATOM 1020 C C . VAL A 1 136 ? 9.928 -6.409 -7.332 1.00 95.81 136 VAL A C 1
ATOM 1022 O O . VAL A 1 136 ? 11.086 -6.025 -7.530 1.00 95.81 136 VAL A O 1
ATOM 1025 N N . ARG A 1 137 ? 9.272 -7.165 -8.213 1.00 94.81 137 ARG A N 1
ATOM 1026 C CA . ARG A 1 137 ? 9.841 -7.543 -9.513 1.00 94.81 137 ARG A CA 1
ATOM 1027 C C . ARG A 1 137 ? 9.639 -6.428 -10.543 1.00 94.81 137 ARG A C 1
ATOM 1029 O O . ARG A 1 137 ? 8.597 -5.783 -10.591 1.00 94.81 137 ARG A O 1
ATOM 1036 N N . ILE A 1 138 ? 10.620 -6.209 -11.415 1.00 92.75 138 ILE A N 1
ATOM 1037 C CA . ILE A 1 138 ? 10.489 -5.366 -12.612 1.00 92.75 138 ILE A CA 1
ATOM 1038 C C . ILE A 1 138 ? 10.774 -6.250 -13.823 1.00 92.75 138 ILE A C 1
ATOM 1040 O O . ILE A 1 138 ? 11.897 -6.724 -14.004 1.00 92.75 138 ILE A O 1
ATOM 1044 N N . HIS A 1 139 ? 9.740 -6.493 -14.626 1.00 91.62 139 HIS A N 1
ATOM 1045 C CA . HIS A 1 139 ? 9.737 -7.515 -15.670 1.00 91.62 139 HIS A CA 1
ATOM 1046 C C . HIS A 1 139 ? 9.017 -7.055 -16.944 1.00 91.62 139 HIS A C 1
ATOM 1048 O O . HIS A 1 139 ? 8.223 -6.106 -16.939 1.00 91.62 139 HIS A O 1
ATOM 1054 N N . ASN A 1 140 ? 9.220 -7.787 -18.042 1.00 84.75 140 ASN A N 1
ATOM 1055 C CA . ASN A 1 140 ? 8.473 -7.537 -19.273 1.00 84.75 140 ASN A CA 1
ATOM 1056 C C . ASN A 1 140 ? 6.970 -7.824 -19.086 1.00 84.75 140 ASN A C 1
ATOM 1058 O O . ASN A 1 140 ? 6.581 -8.963 -18.821 1.00 84.75 140 ASN A O 1
ATOM 1062 N N . GLY A 1 141 ? 6.121 -6.808 -19.265 1.00 78.62 141 GLY A N 1
ATOM 1063 C CA . GLY A 1 141 ? 4.659 -6.924 -19.165 1.00 78.62 141 GLY A CA 1
ATOM 1064 C C . GLY A 1 141 ? 4.030 -6.372 -17.879 1.00 78.62 141 GLY A C 1
ATOM 1065 O O . GLY A 1 141 ? 2.807 -6.432 -17.750 1.00 78.62 141 GLY A O 1
ATOM 1066 N N . GLN A 1 142 ? 4.821 -5.801 -16.966 1.00 81.25 142 GLN A N 1
ATOM 1067 C CA . GLN A 1 142 ? 4.336 -5.164 -15.737 1.00 81.25 142 GLN A CA 1
ATOM 1068 C C . GLN A 1 142 ? 3.331 -4.024 -16.043 1.00 81.25 142 GLN A C 1
ATOM 1070 O O . GLN A 1 142 ? 3.689 -2.998 -16.627 1.00 81.25 142 GLN A O 1
ATOM 1075 N N . ASP A 1 143 ? 2.052 -4.190 -15.667 1.00 78.06 143 ASP A N 1
ATOM 1076 C CA . ASP A 1 143 ? 0.940 -3.319 -16.118 1.00 78.06 143 ASP A CA 1
ATOM 1077 C C . ASP A 1 143 ? 1.122 -1.840 -15.726 1.00 78.06 143 ASP A C 1
ATOM 1079 O O . ASP A 1 143 ? 0.751 -0.941 -16.485 1.00 78.06 143 ASP A O 1
ATOM 1083 N N . THR A 1 144 ? 1.737 -1.592 -14.566 1.00 73.06 144 THR A N 1
ATOM 1084 C CA . THR A 1 144 ? 2.005 -0.257 -14.008 1.00 73.06 144 THR A CA 1
ATOM 1085 C C . THR A 1 144 ? 3.012 0.543 -14.836 1.00 73.06 144 THR A C 1
ATOM 1087 O O . THR A 1 144 ? 2.833 1.752 -14.989 1.00 73.06 144 THR A O 1
ATOM 1090 N N . CYS A 1 145 ? 4.010 -0.108 -15.446 1.00 73.69 145 CYS A N 1
ATOM 1091 C CA . CYS A 1 145 ? 4.992 0.542 -16.320 1.00 73.69 145 CYS A CA 1
ATOM 1092 C C . CYS A 1 145 ? 4.300 1.228 -17.516 1.00 73.69 145 CYS A C 1
ATOM 1094 O O . CYS A 1 145 ? 4.555 2.395 -17.824 1.00 73.69 145 CYS A O 1
ATOM 1096 N N . GLY A 1 146 ? 3.300 0.559 -18.104 1.00 75.56 146 GLY A N 1
ATOM 1097 C CA . GLY A 1 146 ? 2.470 1.102 -19.185 1.00 75.56 146 GLY A CA 1
ATOM 1098 C C . GLY A 1 146 ? 1.583 2.296 -18.794 1.00 75.56 146 GLY A C 1
ATOM 1099 O O . GLY A 1 146 ? 0.926 2.872 -19.664 1.00 75.56 146 GLY A O 1
ATOM 1100 N N . ARG A 1 147 ? 1.535 2.692 -17.512 1.00 80.00 147 ARG A N 1
ATOM 1101 C CA . ARG A 1 147 ? 0.709 3.812 -17.025 1.00 80.00 147 ARG A CA 1
ATOM 1102 C C . ARG A 1 147 ? 1.438 5.154 -16.971 1.00 80.00 147 ARG A C 1
ATOM 1104 O O . ARG A 1 147 ? 0.776 6.167 -16.764 1.00 80.00 147 ARG A O 1
ATOM 1111 N N . ALA A 1 148 ? 2.750 5.208 -17.218 1.00 79.19 148 ALA A N 1
ATOM 1112 C CA . ALA A 1 148 ? 3.522 6.457 -17.175 1.00 79.19 148 ALA A CA 1
ATOM 1113 C C . ALA A 1 148 ? 2.918 7.633 -17.994 1.00 79.19 148 ALA A C 1
ATOM 1115 O O . ALA A 1 148 ? 2.889 8.747 -17.466 1.00 79.19 148 ALA A O 1
ATOM 1116 N N . PRO A 1 149 ? 2.337 7.438 -19.202 1.00 86.00 149 PRO A N 1
ATOM 1117 C CA . PRO A 1 149 ? 1.686 8.525 -19.950 1.00 86.00 149 PRO A CA 1
ATOM 1118 C C . PRO A 1 149 ? 0.446 9.138 -19.273 1.00 86.00 149 PRO A C 1
ATOM 1120 O O . PRO A 1 149 ? 0.022 10.227 -19.652 1.00 86.00 149 PRO A O 1
ATOM 1123 N N . TRP A 1 150 ? -0.145 8.464 -18.281 1.00 86.31 150 TRP A N 1
ATOM 1124 C CA . TRP A 1 150 ? -1.377 8.884 -17.600 1.00 86.31 150 TRP A CA 1
ATOM 1125 C C . TRP A 1 150 ? -1.128 9.744 -16.351 1.00 86.31 150 TRP A C 1
ATOM 1127 O O . TRP A 1 150 ? -2.086 10.200 -15.727 1.00 86.31 150 TRP A O 1
ATOM 1137 N N . GLN A 1 151 ? 0.133 10.007 -15.984 1.00 85.31 151 GLN A N 1
ATOM 1138 C CA . GLN A 1 151 ? 0.497 10.784 -14.785 1.00 85.31 151 GLN A CA 1
ATOM 1139 C C . GLN A 1 151 ? -0.161 12.176 -14.727 1.00 85.31 151 GLN A C 1
ATOM 1141 O O . GLN A 1 151 ? -0.568 12.633 -13.659 1.00 85.31 151 GLN A O 1
ATOM 1146 N N . SER A 1 152 ? -0.354 12.817 -15.884 1.00 89.44 152 SER A N 1
ATOM 1147 C CA . SER A 1 152 ? -1.050 14.104 -16.025 1.00 89.44 152 SER A CA 1
ATOM 1148 C C . SER A 1 152 ? -2.542 14.065 -15.660 1.00 89.44 152 SER A C 1
ATOM 1150 O O . SER A 1 152 ? -3.115 15.113 -15.377 1.00 89.44 152 SER A O 1
ATOM 1152 N N . VAL A 1 153 ? -3.163 12.881 -15.636 1.00 90.19 153 VAL A N 1
ATOM 1153 C CA . VAL A 1 153 ? -4.548 12.650 -15.182 1.00 90.19 153 VAL A CA 1
ATOM 1154 C C . VAL A 1 153 ? -4.560 12.148 -13.736 1.00 90.19 153 VAL A C 1
ATOM 1156 O O . VAL A 1 153 ? -5.353 12.615 -12.921 1.00 90.19 153 VAL A O 1
ATOM 1159 N N . ILE A 1 154 ? -3.645 11.233 -13.405 1.00 90.94 154 ILE A N 1
ATOM 1160 C CA . ILE A 1 154 ? -3.521 10.609 -12.081 1.00 90.94 154 ILE A CA 1
ATOM 1161 C C . ILE A 1 154 ? -3.289 11.659 -10.985 1.00 90.94 154 ILE A C 1
ATOM 1163 O O . ILE A 1 154 ? -3.971 11.624 -9.963 1.00 90.94 154 ILE A O 1
ATOM 1167 N N . ILE A 1 155 ? -2.379 12.620 -11.188 1.00 92.50 155 ILE A N 1
ATOM 1168 C CA . ILE A 1 155 ? -2.039 13.620 -10.160 1.00 92.50 155 ILE A CA 1
ATOM 1169 C C . ILE A 1 155 ? -3.229 14.557 -9.841 1.00 92.50 155 ILE A C 1
ATOM 1171 O O . ILE A 1 155 ? -3.547 14.706 -8.657 1.00 92.50 155 ILE A O 1
ATOM 1175 N N . PRO A 1 156 ? -3.947 15.147 -10.823 1.00 95.25 156 PRO A N 1
ATOM 1176 C CA . PRO A 1 156 ? -5.201 15.855 -10.559 1.00 95.25 156 PRO A CA 1
ATOM 1177 C C . PRO A 1 156 ? -6.263 14.994 -9.869 1.00 95.25 156 PRO A C 1
ATOM 1179 O O . PRO A 1 156 ? -6.825 15.438 -8.869 1.00 95.25 156 PRO A O 1
ATOM 1182 N N . THR A 1 157 ? -6.502 13.760 -10.331 1.00 95.62 157 THR A N 1
ATOM 1183 C CA . THR A 1 157 ? -7.475 12.845 -9.705 1.00 95.62 157 THR A CA 1
ATOM 1184 C C . THR A 1 157 ? -7.128 12.575 -8.240 1.00 95.62 157 THR A C 1
ATOM 1186 O O . THR A 1 157 ? -7.985 12.738 -7.375 1.00 95.62 157 THR A O 1
ATOM 1189 N N . ARG A 1 158 ? -5.863 12.264 -7.929 1.00 96.12 158 ARG A N 1
ATOM 1190 C CA . ARG A 1 158 ? -5.352 12.083 -6.559 1.00 96.12 158 ARG A CA 1
ATOM 1191 C C . ARG A 1 158 ? -5.638 13.299 -5.672 1.00 96.12 158 ARG A C 1
ATOM 1193 O O . ARG A 1 158 ? -6.099 13.148 -4.540 1.00 96.12 158 ARG A O 1
ATOM 1200 N N . ASN A 1 159 ? -5.376 14.502 -6.184 1.00 97.00 159 ASN A N 1
ATOM 1201 C CA . ASN A 1 159 ? -5.579 15.748 -5.446 1.00 97.00 159 ASN A CA 1
ATOM 1202 C C . ASN A 1 159 ? -7.073 16.024 -5.193 1.00 97.00 159 ASN A C 1
ATOM 1204 O O . ASN A 1 159 ? -7.436 16.396 -4.081 1.00 97.00 159 ASN A O 1
ATOM 1208 N N . ILE A 1 160 ? -7.938 15.792 -6.189 1.00 97.56 160 ILE A N 1
ATOM 1209 C CA . ILE A 1 160 ? -9.398 15.946 -6.070 1.00 97.56 160 ILE A CA 1
ATOM 1210 C C . ILE A 1 160 ? -9.967 14.942 -5.060 1.00 97.56 160 ILE A C 1
ATOM 1212 O O . ILE A 1 160 ? -10.713 15.337 -4.167 1.00 97.56 160 ILE A O 1
ATOM 1216 N N . LEU A 1 161 ? -9.576 13.666 -5.159 1.00 97.19 161 LEU A N 1
ATOM 1217 C CA . LEU A 1 161 ? -9.955 12.620 -4.204 1.00 97.19 161 LEU A CA 1
ATOM 1218 C C . LEU A 1 161 ? -9.546 13.001 -2.778 1.00 97.19 161 LEU A C 1
ATOM 1220 O O . LEU A 1 161 ? -10.371 12.943 -1.876 1.00 97.19 161 LEU A O 1
ATOM 1224 N N . THR A 1 162 ? -8.310 13.470 -2.588 1.00 97.75 162 THR A N 1
ATOM 1225 C CA . THR A 1 162 ? -7.819 13.925 -1.278 1.00 97.75 162 THR A CA 1
ATOM 1226 C C . THR A 1 162 ? -8.609 15.128 -0.760 1.00 97.75 162 THR A C 1
ATOM 1228 O O . THR A 1 162 ? -9.007 15.141 0.398 1.00 97.75 162 THR A O 1
ATOM 1231 N N . GLN A 1 163 ? -8.878 16.135 -1.595 1.00 98.00 163 GLN A N 1
ATOM 1232 C CA . GLN A 1 163 ? -9.598 17.343 -1.178 1.00 98.00 163 GLN A CA 1
ATOM 1233 C C . GLN A 1 163 ? -11.068 17.070 -0.818 1.00 98.00 163 GLN A C 1
ATOM 1235 O O . GLN A 1 163 ? -11.624 17.750 0.044 1.00 98.00 163 GLN A O 1
ATOM 1240 N N . LEU A 1 164 ? -11.711 16.117 -1.499 1.00 96.94 164 LEU A N 1
ATOM 1241 C CA . LEU A 1 164 ? -13.147 15.849 -1.381 1.00 96.94 164 LEU A CA 1
ATOM 1242 C C . LEU A 1 164 ? -13.487 14.602 -0.551 1.00 96.94 164 LEU A C 1
ATOM 1244 O O . LEU A 1 164 ? -14.676 14.304 -0.400 1.00 96.94 164 LEU A O 1
ATOM 1248 N N . TRP A 1 165 ? -12.485 13.884 -0.028 1.00 97.62 165 TRP A N 1
ATOM 1249 C CA . TRP A 1 165 ? -12.691 12.642 0.719 1.00 97.62 165 TRP A CA 1
ATO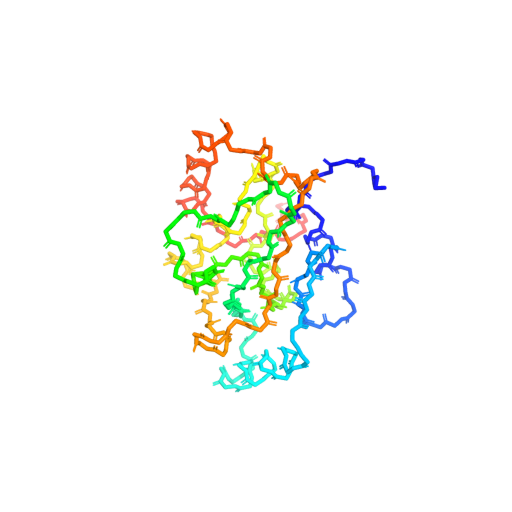M 1250 C C . TRP A 1 165 ? -13.602 12.831 1.935 1.00 97.62 165 TRP A C 1
ATOM 1252 O O . TRP A 1 165 ? -13.557 13.845 2.635 1.00 97.62 165 TRP A O 1
ATOM 1262 N N . LYS A 1 166 ? -14.435 11.814 2.165 1.00 95.69 166 LYS A N 1
ATOM 1263 C CA . LYS A 1 166 ? -15.286 11.611 3.340 1.00 95.69 166 LYS A CA 1
ATOM 1264 C C . LYS A 1 166 ? -15.419 10.106 3.550 1.00 95.69 166 LYS A C 1
ATOM 1266 O O . LYS A 1 166 ? -15.416 9.364 2.567 1.00 95.69 166 LYS A O 1
ATOM 1271 N N . ALA A 1 167 ? -15.617 9.671 4.793 1.00 94.44 167 ALA A N 1
ATOM 1272 C CA . ALA A 1 167 ? -15.927 8.274 5.085 1.00 94.44 167 ALA A CA 1
ATOM 1273 C C . ALA A 1 167 ? -17.147 7.790 4.257 1.00 94.44 167 ALA A C 1
ATOM 1275 O O . ALA A 1 167 ? -18.143 8.521 4.145 1.00 94.44 167 ALA A O 1
ATOM 1276 N N . PRO A 1 168 ? -17.092 6.589 3.655 1.00 92.69 168 PRO A N 1
ATOM 1277 C CA . PRO A 1 168 ? -18.132 6.091 2.763 1.00 92.69 168 PRO A CA 1
ATOM 1278 C C . PRO A 1 168 ? -19.412 5.720 3.524 1.00 92.69 168 PRO A C 1
ATOM 1280 O O . PRO A 1 168 ? -19.387 5.093 4.582 1.00 92.69 168 PRO A O 1
ATOM 1283 N N . ALA A 1 169 ? -20.564 6.061 2.944 1.00 88.94 169 ALA A N 1
ATOM 1284 C CA . ALA A 1 169 ? -21.865 5.641 3.455 1.00 88.94 169 ALA A CA 1
ATOM 1285 C C . ALA A 1 169 ? -22.232 4.257 2.895 1.00 88.94 169 ALA A C 1
ATOM 1287 O O . ALA A 1 169 ? -22.654 4.139 1.744 1.00 88.94 169 ALA A O 1
ATOM 1288 N N . TRP A 1 170 ? -22.073 3.208 3.704 1.00 85.88 170 TRP A N 1
ATOM 1289 C CA . TRP A 1 170 ? -22.396 1.838 3.300 1.00 85.88 170 TRP A CA 1
ATOM 1290 C C . TRP A 1 170 ? -23.903 1.549 3.310 1.00 85.88 170 TRP A C 1
ATOM 1292 O O . TRP A 1 170 ? -24.636 1.961 4.208 1.00 85.88 170 TRP A O 1
ATOM 1302 N N . GLY A 1 171 ? -24.355 0.780 2.316 1.00 79.19 171 GLY A N 1
ATOM 1303 C CA . GLY A 1 171 ? -25.765 0.435 2.122 1.00 79.19 171 GLY A CA 1
ATOM 1304 C C . GLY A 1 171 ? -26.577 1.525 1.411 1.00 79.19 171 GLY A C 1
ATOM 1305 O O . GLY A 1 171 ? -26.057 2.547 0.966 1.00 79.19 171 GLY A O 1
ATOM 1306 N N . ARG A 1 172 ? -27.888 1.300 1.269 1.00 63.59 172 ARG A N 1
ATOM 1307 C CA . ARG A 1 172 ? -28.811 2.344 0.800 1.00 63.59 172 ARG A CA 1
ATOM 1308 C C . ARG A 1 172 ? -29.158 3.232 1.989 1.00 63.59 172 ARG A C 1
ATOM 1310 O O . ARG A 1 172 ? -29.807 2.761 2.918 1.00 63.59 172 ARG A O 1
ATOM 1317 N N . SER A 1 173 ? -28.751 4.498 1.950 1.00 52.03 173 SER A N 1
ATOM 1318 C CA . SER A 1 173 ? -29.147 5.475 2.965 1.00 52.03 173 SER A CA 1
ATOM 1319 C C . SER A 1 173 ? -30.668 5.649 2.953 1.00 52.03 173 SER A C 1
ATOM 1321 O O . SER A 1 173 ? -31.251 6.066 1.953 1.00 52.03 173 SER A O 1
ATOM 1323 N N . SER A 1 174 ? -31.310 5.300 4.068 1.00 47.97 174 SE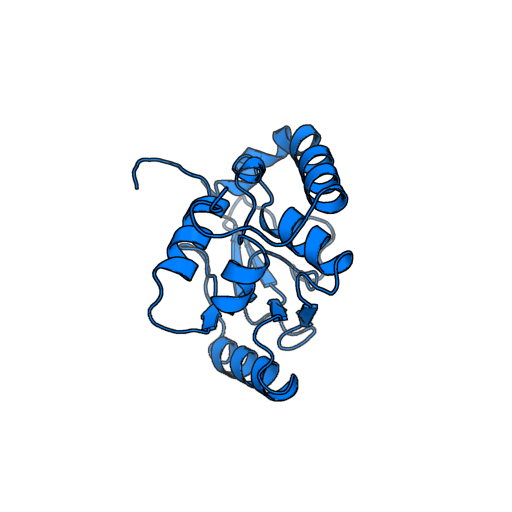R A N 1
ATOM 1324 C CA . SER A 1 174 ? -32.745 5.480 4.270 1.00 47.97 174 SER A CA 1
ATOM 1325 C C . SER A 1 174 ? -33.073 6.971 4.361 1.00 47.97 174 SER A C 1
ATOM 1327 O O . SER A 1 174 ? -32.747 7.619 5.358 1.00 47.97 174 SER A O 1
ATOM 1329 N N . ARG A 1 175 ? -33.702 7.489 3.306 1.00 46.38 175 ARG A N 1
ATOM 1330 C CA . ARG A 1 175 ? -34.448 8.750 3.288 1.00 46.38 175 ARG A CA 1
ATOM 1331 C C . ARG A 1 175 ? -35.939 8.434 3.274 1.00 46.38 175 ARG A C 1
ATOM 1333 O O . ARG A 1 175 ? -36.279 7.408 2.643 1.00 46.38 175 ARG A O 1
#

InterPro domains:
  IPR001173 Glycosyltransferase 2-like [PF00535] (2-50)
  IPR029044 Nucleotide-diphospho-sugar transferases [G3DSA:3.90.550.10] (4-152)
  IPR029044 Nucleotide-diphospho-sugar transferases [SSF53448] (2-117)

Foldseek 3Di:
DVPDLAPQVVVLCVQQPDPDQKDFQDDPQKDFAPCQVVLQVVQCVVVVNDQLEWAFFKEAEDEDPPDDQDPPDDNSIDQDGASGTMHGSVLCQFFVGQDSQCSLHGSRLLLVLLQVQDVSSGHYHYRPRPDGRIYHYHDPPDPRVVSVVVVVVNVVVSVCCNVPGDGDDPDDPDD

Organism: NCBI:txid412755

Sequence (175 aa):
SPWRLGVAAAFNCGVALADQELVLMVGADDWLEPECLEACLDAFQKQGEDPLCYYYLSVRYHAEEGFSIPHGLEDGVQTLPCNAAMVSKKLWANTGGFPPETSSGAPDAALISILMVHKEAGQLIPVAEGNPLYNVRIHNGQDTCGRAPWQSVIIPTRNILTQLWKAPAWGRSSR